Protein AF-A0A7J3XLQ1-F1 (afdb_monomer_lite)

Foldseek 3Di:
DPPVVCVPPVNVVVVVVVVVVVCVVCVVVVVVVPPPPVPPPCQQWDFDDDPNDTDIDGNVVVVVVVVVVVVVVVVVD

Radius of gyration: 20.78 Å; chains: 1; bounding box: 42×28×51 Å

pLDDT: mean 70.66, std 17.16, range [43.03, 95.75]

Secondary structure (DSSP, 8-state):
---SGGGSHHHHHHHHHHHHHHHHHHHHHHHHHS--GGGS-TTT-EEEEETTEEEEE-HHHHHHHHHHHHHHHHHT-

Sequence (77 aa):
MKDSELTSPFVFLGILLIIVGVMLVALPILLRFIPKLEEVHPFIFWWFKVDGVTVGTSPAFILAAVLIYL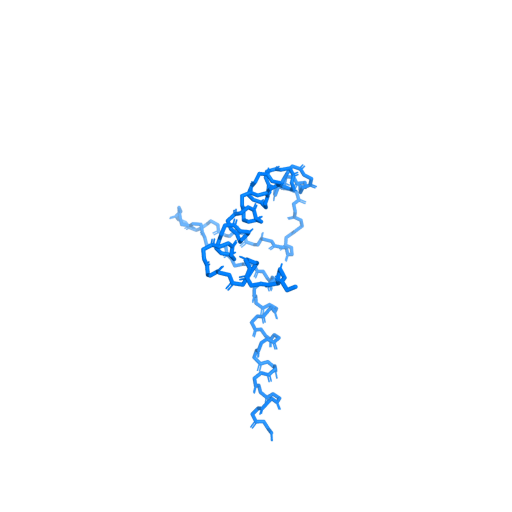IILLVKR

Structure (mmCIF, N/CA/C/O backbone):
data_AF-A0A7J3XLQ1-F1
#
_entry.id   AF-A0A7J3XLQ1-F1
#
loop_
_atom_site.group_PDB
_atom_site.id
_atom_site.type_symbol
_atom_site.label_atom_id
_atom_site.label_alt_id
_atom_site.label_comp_id
_atom_site.label_asym_id
_atom_site.label_entity_id
_atom_site.label_seq_id
_atom_site.pdbx_PDB_ins_code
_atom_site.Cartn_x
_atom_site.Cartn_y
_atom_site.Cartn_z
_atom_site.occupancy
_atom_site.B_iso_or_equiv
_atom_site.auth_seq_id
_atom_site.auth_comp_id
_atom_site.auth_asym_id
_atom_site.auth_atom_id
_atom_site.pdbx_PDB_model_num
ATOM 1 N N . MET A 1 1 ? 24.556 11.301 -31.773 1.00 47.06 1 MET A N 1
ATOM 2 C CA . MET A 1 1 ? 24.259 9.907 -31.394 1.00 47.06 1 MET A CA 1
ATOM 3 C C . MET A 1 1 ? 24.748 9.701 -29.972 1.00 47.06 1 MET A C 1
ATOM 5 O O . MET A 1 1 ? 25.925 9.421 -29.776 1.00 47.06 1 MET A O 1
ATOM 9 N N . LYS A 1 2 ? 23.891 9.965 -28.984 1.00 55.72 2 LYS A N 1
ATOM 10 C CA . LYS A 1 2 ? 24.197 9.810 -27.548 1.00 55.72 2 LYS A CA 1
ATOM 11 C C . LYS A 1 2 ? 22.962 9.265 -26.822 1.00 55.72 2 LYS A C 1
ATOM 13 O O . LYS A 1 2 ? 22.605 9.699 -25.739 1.00 55.72 2 LYS A O 1
ATOM 18 N N . ASP A 1 3 ? 22.282 8.343 -27.495 1.00 58.59 3 ASP A N 1
ATOM 19 C CA . ASP A 1 3 ? 20.959 7.839 -27.115 1.00 58.59 3 ASP A CA 1
ATOM 20 C C . ASP A 1 3 ? 21.052 6.387 -26.598 1.00 58.59 3 ASP A C 1
ATOM 22 O O . ASP A 1 3 ? 20.097 5.829 -26.066 1.00 58.59 3 ASP A O 1
ATOM 26 N N . SER A 1 4 ? 22.233 5.764 -26.708 1.00 59.53 4 SER A N 1
ATOM 27 C CA . SER A 1 4 ? 22.487 4.370 -26.328 1.00 59.53 4 SER A CA 1
ATOM 28 C C . SER A 1 4 ? 22.844 4.170 -24.850 1.00 59.53 4 SER A C 1
ATOM 30 O O . SER A 1 4 ? 22.667 3.066 -24.340 1.00 59.53 4 SER A O 1
ATOM 32 N N . GLU A 1 5 ? 23.293 5.205 -24.131 1.00 59.56 5 GLU A N 1
ATOM 33 C CA . GLU A 1 5 ? 23.696 5.075 -22.717 1.00 59.56 5 GLU A CA 1
ATOM 34 C C . GLU A 1 5 ? 22.490 4.864 -21.781 1.00 59.56 5 GLU A C 1
ATOM 36 O O . GLU A 1 5 ? 22.565 4.080 -20.831 1.00 59.56 5 GLU A O 1
ATOM 41 N N . LEU A 1 6 ? 21.343 5.480 -22.102 1.00 58.25 6 LEU A N 1
ATOM 42 C CA . LEU A 1 6 ? 20.094 5.358 -21.335 1.00 58.25 6 LEU A CA 1
ATOM 43 C C . LEU A 1 6 ? 19.381 4.009 -21.529 1.00 58.25 6 LEU A C 1
ATOM 45 O O . LEU A 1 6 ? 18.500 3.667 -20.746 1.00 58.25 6 LEU A O 1
ATOM 49 N N . THR A 1 7 ? 19.773 3.234 -22.546 1.00 62.97 7 THR A N 1
ATOM 50 C CA . THR A 1 7 ? 19.155 1.937 -22.884 1.00 62.97 7 THR A CA 1
ATOM 51 C C . THR A 1 7 ? 19.963 0.755 -22.339 1.00 62.97 7 THR A C 1
ATOM 53 O O . THR A 1 7 ? 19.674 -0.402 -22.641 1.00 62.97 7 THR A O 1
ATOM 56 N N . SER A 1 8 ? 21.003 1.013 -21.539 1.00 80.31 8 SER A N 1
ATOM 57 C CA . SER A 1 8 ? 21.720 -0.074 -20.878 1.00 80.31 8 SER A CA 1
ATOM 58 C C . SER A 1 8 ? 20.837 -0.680 -19.770 1.00 80.31 8 SER A C 1
ATOM 60 O O . SER A 1 8 ? 20.272 0.061 -18.957 1.00 80.31 8 SER A O 1
ATOM 62 N N . PRO A 1 9 ? 20.712 -2.020 -19.690 1.00 81.56 9 PRO A N 1
ATOM 63 C CA . PRO A 1 9 ? 19.871 -2.679 -18.685 1.00 81.56 9 PRO A CA 1
ATOM 64 C C . PRO A 1 9 ? 20.210 -2.274 -17.244 1.00 81.56 9 PRO A C 1
ATOM 66 O O . PRO A 1 9 ? 19.333 -2.207 -16.386 1.00 81.56 9 PRO A O 1
ATOM 69 N N . PHE A 1 10 ? 21.480 -1.953 -16.989 1.00 85.69 10 PHE A N 1
ATOM 70 C CA . PHE A 1 10 ? 21.963 -1.493 -15.689 1.00 85.69 10 PHE A CA 1
ATOM 71 C C . PHE A 1 10 ? 21.469 -0.087 -15.330 1.00 85.69 10 PHE A C 1
ATOM 73 O O . PHE A 1 10 ? 21.096 0.145 -14.181 1.00 85.69 10 PHE A O 1
ATOM 80 N N . VAL A 1 11 ? 21.413 0.839 -16.294 1.00 87.81 11 VAL A N 1
ATOM 81 C CA . VAL A 1 11 ? 20.864 2.187 -16.069 1.00 87.81 11 VAL A CA 1
ATOM 82 C C . VAL A 1 11 ? 19.361 2.111 -15.819 1.00 87.81 11 VAL A C 1
ATOM 84 O O . VAL A 1 11 ? 18.870 2.738 -14.882 1.00 87.81 11 VAL A O 1
ATOM 87 N N . PHE A 1 12 ? 18.639 1.277 -16.573 1.00 85.44 12 PHE A N 1
ATOM 88 C CA . PHE A 1 12 ? 17.215 1.036 -16.335 1.00 85.44 12 PHE A CA 1
ATOM 89 C C . PHE A 1 12 ? 16.952 0.464 -14.934 1.00 85.44 12 PHE A C 1
ATOM 91 O O . PHE A 1 12 ? 16.083 0.960 -14.215 1.00 85.44 12 PHE A O 1
ATOM 98 N N . LEU A 1 13 ? 17.743 -0.528 -14.511 1.00 89.31 13 LEU A N 1
ATOM 99 C CA . LEU A 1 13 ? 17.649 -1.103 -13.169 1.00 89.31 13 LEU A CA 1
ATOM 100 C C . LEU A 1 13 ? 17.938 -0.060 -12.079 1.00 89.31 13 LEU A C 1
ATOM 102 O O . LEU A 1 13 ? 17.225 -0.012 -11.079 1.00 89.31 13 LEU A O 1
ATOM 106 N N . GLY A 1 14 ? 18.942 0.796 -12.283 1.00 90.94 14 GLY A N 1
ATOM 107 C CA . GLY A 1 14 ? 19.266 1.890 -11.367 1.00 90.94 14 GLY A CA 1
ATOM 108 C C . GLY A 1 14 ? 18.122 2.896 -11.226 1.00 90.94 14 GLY A C 1
ATOM 109 O O . GLY A 1 14 ? 17.745 3.241 -10.108 1.00 90.94 14 GLY A O 1
ATOM 110 N N . ILE A 1 15 ? 17.513 3.308 -12.342 1.00 91.81 15 ILE A N 1
ATOM 111 C CA . ILE A 1 15 ? 16.339 4.197 -12.347 1.00 91.81 15 ILE A CA 1
ATOM 112 C C . ILE A 1 15 ? 15.170 3.544 -11.601 1.00 91.81 15 ILE A C 1
ATOM 114 O O . ILE A 1 15 ? 14.539 4.187 -10.762 1.00 91.81 15 ILE A O 1
ATOM 118 N N . LEU A 1 16 ? 14.909 2.260 -11.855 1.00 92.69 16 LEU A N 1
ATOM 119 C CA . LEU A 1 16 ? 13.849 1.517 -11.180 1.00 92.69 16 LEU A CA 1
ATOM 120 C C . LEU A 1 16 ? 14.081 1.457 -9.661 1.00 92.69 16 LEU A C 1
ATOM 122 O O . LEU A 1 16 ? 13.158 1.710 -8.889 1.00 92.69 16 LEU A O 1
ATOM 126 N N . LEU A 1 17 ? 15.321 1.203 -9.228 1.00 93.50 17 LEU A N 1
ATOM 127 C CA . LEU A 1 17 ? 15.697 1.202 -7.812 1.00 93.50 17 LEU A CA 1
ATOM 128 C C . LEU A 1 17 ? 15.504 2.572 -7.156 1.00 93.50 17 LEU A C 1
ATOM 130 O O . LEU A 1 17 ? 15.025 2.640 -6.026 1.00 93.50 17 LEU A O 1
ATOM 134 N N . ILE A 1 18 ? 15.847 3.655 -7.858 1.00 95.75 18 ILE A N 1
ATOM 135 C CA . ILE A 1 18 ? 15.643 5.023 -7.369 1.00 95.75 18 ILE A CA 1
ATOM 136 C C . ILE A 1 18 ? 14.151 5.285 -7.158 1.00 95.75 18 ILE A C 1
ATOM 138 O O . ILE A 1 18 ? 13.764 5.767 -6.095 1.00 95.75 18 ILE A O 1
ATOM 142 N N . ILE A 1 19 ? 13.305 4.920 -8.124 1.00 94.12 19 ILE A N 1
ATOM 143 C CA . ILE A 1 19 ? 11.850 5.093 -8.020 1.00 94.12 19 ILE A CA 1
ATOM 144 C C . ILE A 1 19 ? 11.298 4.309 -6.823 1.00 94.12 19 ILE A C 1
ATOM 146 O O . ILE A 1 19 ? 10.552 4.866 -6.016 1.00 94.12 19 ILE A O 1
ATOM 150 N N . VAL A 1 20 ? 11.701 3.045 -6.664 1.00 92.81 20 VAL A N 1
ATOM 151 C CA . VAL A 1 20 ? 11.283 2.204 -5.531 1.00 92.81 20 VAL A CA 1
ATOM 152 C C . VAL A 1 20 ? 11.760 2.792 -4.202 1.00 92.81 20 VAL A C 1
ATOM 154 O O . VAL A 1 20 ? 10.981 2.870 -3.253 1.00 92.81 20 VAL A O 1
ATOM 157 N N . GLY A 1 21 ? 13.007 3.258 -4.129 1.00 93.44 21 GLY A N 1
ATOM 158 C CA . GLY A 1 21 ? 13.564 3.892 -2.935 1.00 93.44 21 GLY A CA 1
ATOM 159 C C . GLY A 1 21 ? 12.808 5.160 -2.541 1.00 93.44 21 GLY A C 1
ATOM 160 O O . GLY A 1 21 ? 12.429 5.315 -1.381 1.00 93.44 21 GLY A O 1
ATOM 161 N N . VAL A 1 22 ? 12.509 6.033 -3.507 1.00 94.81 22 VAL A N 1
ATOM 162 C CA . VAL A 1 22 ? 11.704 7.244 -3.280 1.00 94.81 22 VAL A CA 1
ATOM 163 C C . VAL A 1 22 ? 10.305 6.878 -2.792 1.00 94.81 22 VAL A C 1
ATOM 165 O O . VAL A 1 22 ? 9.819 7.470 -1.828 1.00 94.81 22 VAL A O 1
ATOM 168 N N . MET A 1 23 ? 9.676 5.873 -3.401 1.00 85.56 23 MET A N 1
ATOM 169 C CA . MET A 1 23 ? 8.352 5.406 -2.998 1.00 85.56 23 MET A CA 1
ATOM 170 C C . MET A 1 23 ? 8.352 4.862 -1.563 1.00 85.56 23 MET A C 1
ATOM 172 O O . MET A 1 23 ? 7.459 5.200 -0.790 1.00 85.56 23 MET A O 1
ATOM 176 N N . LEU A 1 24 ? 9.372 4.090 -1.174 1.00 87.12 24 LEU A N 1
ATOM 177 C CA . LEU A 1 24 ? 9.526 3.563 0.187 1.00 87.12 24 LEU A CA 1
ATOM 178 C C . LEU A 1 24 ? 9.764 4.664 1.226 1.00 87.12 24 LEU A C 1
ATOM 180 O O . LEU A 1 24 ? 9.212 4.593 2.321 1.00 87.12 24 LEU A O 1
ATOM 184 N N . VAL A 1 25 ? 10.548 5.691 0.894 1.00 91.19 25 VAL A N 1
ATOM 185 C CA . VAL A 1 25 ? 10.790 6.840 1.784 1.00 91.19 25 VAL A CA 1
ATOM 186 C C . VAL A 1 25 ? 9.544 7.721 1.909 1.00 91.19 25 VAL A C 1
ATOM 188 O O . VAL A 1 25 ? 9.255 8.236 2.990 1.00 91.19 25 VAL A O 1
ATOM 191 N N . ALA A 1 26 ? 8.773 7.868 0.830 1.00 84.88 26 ALA A N 1
ATOM 192 C CA . ALA A 1 26 ? 7.507 8.596 0.837 1.00 84.88 26 ALA A CA 1
ATOM 193 C C . ALA A 1 26 ? 6.380 7.820 1.541 1.00 84.88 26 ALA A C 1
ATOM 195 O O . ALA A 1 26 ? 5.455 8.430 2.077 1.00 84.88 26 ALA A O 1
ATOM 196 N N . LEU A 1 27 ? 6.458 6.487 1.583 1.00 78.62 27 LEU A N 1
ATOM 197 C CA . LEU A 1 27 ? 5.448 5.612 2.177 1.00 78.62 27 LEU A CA 1
ATOM 198 C C . LEU A 1 27 ? 5.081 5.972 3.629 1.00 78.62 27 LEU A C 1
ATOM 200 O O . LEU A 1 27 ? 3.896 6.158 3.886 1.00 78.62 27 LEU A O 1
ATOM 204 N N . PRO A 1 28 ? 6.010 6.141 4.592 1.00 76.94 28 PRO A N 1
ATOM 205 C CA . PRO A 1 28 ? 5.653 6.533 5.956 1.00 76.94 28 PRO A CA 1
ATOM 206 C C . PRO A 1 28 ? 4.994 7.915 6.032 1.00 76.94 28 PRO A C 1
ATOM 208 O O . PRO A 1 28 ? 4.216 8.165 6.948 1.00 76.94 28 PRO A O 1
ATOM 211 N N . ILE A 1 29 ? 5.278 8.813 5.085 1.00 80.44 29 ILE A N 1
ATOM 212 C CA . ILE A 1 29 ? 4.641 10.133 5.007 1.00 80.44 29 ILE A CA 1
ATOM 213 C C . ILE A 1 29 ? 3.195 9.964 4.535 1.00 80.44 29 ILE A C 1
ATOM 215 O O . ILE A 1 29 ? 2.284 10.469 5.183 1.00 80.44 29 ILE A O 1
ATOM 219 N N . LEU A 1 30 ? 2.974 9.177 3.479 1.00 73.19 30 LEU A N 1
ATOM 220 C CA . LEU A 1 30 ? 1.640 8.779 3.020 1.00 73.19 30 LEU A CA 1
ATOM 221 C C . LEU A 1 30 ? 0.838 8.100 4.140 1.00 73.19 30 LEU A C 1
ATOM 223 O O . LEU A 1 30 ? -0.299 8.481 4.390 1.00 73.19 30 LEU A O 1
ATOM 227 N N . LEU A 1 31 ? 1.450 7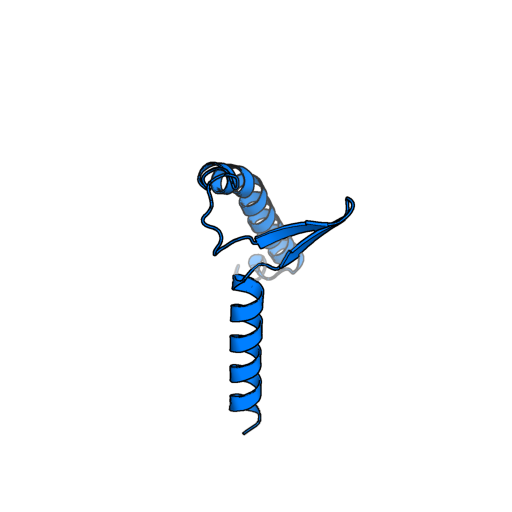.170 4.879 1.00 67.50 31 LEU A N 1
ATOM 228 C CA . LEU A 1 31 ? 0.828 6.485 6.016 1.00 67.50 31 LEU A CA 1
ATOM 229 C C .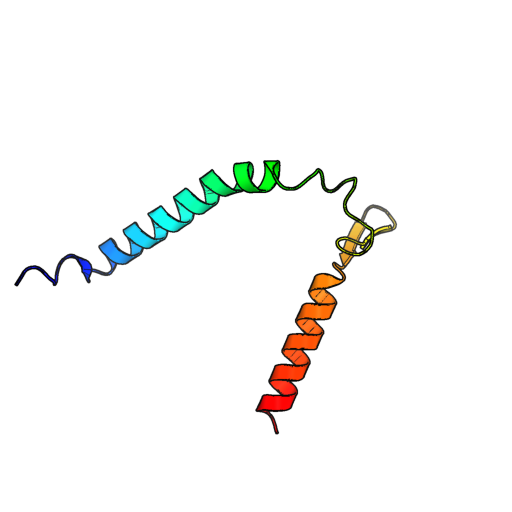 LEU A 1 31 ? 0.514 7.423 7.196 1.00 67.50 31 LEU A C 1
ATOM 231 O O . LEU A 1 31 ? -0.389 7.121 7.965 1.00 67.50 31 LEU A O 1
ATOM 235 N N . ARG A 1 32 ? 1.223 8.552 7.349 1.00 68.50 32 ARG A N 1
ATOM 236 C CA . ARG A 1 32 ? 0.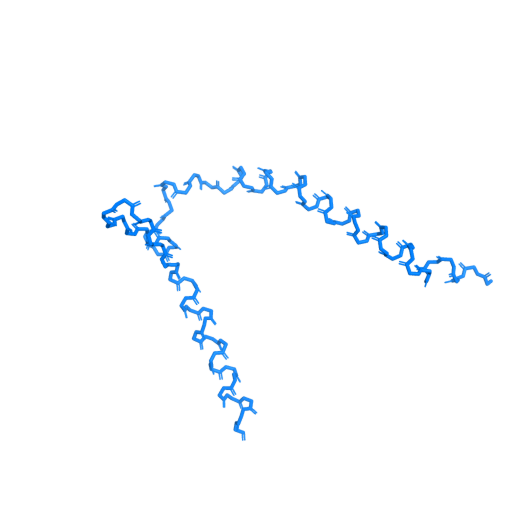906 9.584 8.357 1.00 68.50 32 ARG A CA 1
ATOM 237 C C . ARG A 1 32 ? -0.302 10.440 7.976 1.00 68.50 32 ARG A C 1
ATOM 239 O O . ARG A 1 32 ? -0.965 10.955 8.870 1.00 68.50 32 ARG A O 1
ATOM 246 N N . PHE A 1 33 ? -0.565 10.611 6.680 1.00 64.81 33 PHE A N 1
ATOM 247 C CA . PHE A 1 33 ? -1.772 11.282 6.185 1.00 64.81 33 PHE A CA 1
ATOM 248 C C . PHE A 1 33 ? -2.990 10.358 6.155 1.00 64.81 33 PHE A C 1
ATOM 250 O O . PHE A 1 33 ? -4.116 10.846 6.087 1.00 64.81 33 PHE A O 1
ATOM 257 N N . ILE A 1 34 ? -2.782 9.041 6.230 1.00 61.38 34 ILE A N 1
ATOM 258 C CA . ILE A 1 34 ? -3.863 8.097 6.491 1.00 61.38 34 ILE A CA 1
ATOM 259 C C . ILE A 1 34 ? -4.247 8.269 7.969 1.00 61.38 34 ILE A C 1
ATOM 261 O O . ILE A 1 34 ? -3.422 7.989 8.844 1.00 61.38 34 ILE A O 1
ATOM 265 N N . PRO A 1 35 ? -5.463 8.758 8.279 1.00 55.09 35 PRO A N 1
ATOM 266 C CA . PRO A 1 35 ? -5.935 8.823 9.655 1.00 55.09 35 PRO A CA 1
ATOM 267 C C . PRO A 1 35 ? -5.829 7.428 10.274 1.00 55.09 35 PRO A C 1
ATOM 269 O O . PRO A 1 35 ? -6.068 6.429 9.591 1.00 55.09 35 PRO A O 1
ATOM 272 N N . LYS A 1 36 ? -5.403 7.370 11.544 1.00 54.16 36 LYS A N 1
ATOM 273 C CA . LYS A 1 36 ? -5.191 6.125 12.296 1.00 54.16 36 LYS A CA 1
ATOM 274 C C . LYS A 1 36 ? -6.282 5.114 11.944 1.00 54.16 36 LYS A C 1
ATOM 276 O O . LYS A 1 36 ? -7.465 5.412 12.088 1.00 54.16 36 LYS A O 1
ATOM 281 N N . LEU A 1 37 ? -5.867 3.916 11.525 1.00 52.12 37 LEU A N 1
ATOM 282 C CA . LEU A 1 37 ? -6.751 2.797 11.165 1.00 52.12 37 LEU A CA 1
ATOM 283 C C . LEU A 1 37 ? -7.787 2.431 12.253 1.00 52.12 37 LEU A C 1
ATOM 285 O O . LEU A 1 37 ? -8.687 1.645 11.986 1.00 52.12 37 LEU A O 1
ATOM 289 N N . GLU A 1 38 ? -7.667 2.996 13.457 1.00 52.44 38 GLU A N 1
ATOM 290 C CA . GLU A 1 38 ? -8.600 2.851 14.578 1.00 52.44 38 GLU A CA 1
ATOM 291 C C . GLU A 1 38 ? -9.954 3.557 14.380 1.00 52.44 38 GLU A C 1
ATOM 293 O O . GLU A 1 38 ? -10.933 3.118 14.972 1.00 52.44 38 GLU A O 1
ATOM 298 N N . GLU A 1 39 ? -10.059 4.583 13.526 1.00 52.19 39 GLU A N 1
ATOM 299 C CA . GLU A 1 39 ? -11.333 5.280 13.234 1.00 52.19 39 GLU A CA 1
ATOM 300 C C . GLU A 1 39 ? -11.815 5.070 11.791 1.00 52.19 39 GLU A C 1
ATOM 302 O O . GLU A 1 39 ? -12.689 5.774 11.280 1.00 52.19 39 GLU A O 1
ATOM 307 N N . VAL A 1 40 ? -11.241 4.091 11.092 1.00 49.44 40 VAL A N 1
ATOM 308 C CA . VAL A 1 40 ? -11.623 3.813 9.712 1.00 49.44 40 VAL A CA 1
ATOM 309 C C . VAL A 1 40 ? -12.900 2.980 9.730 1.00 49.44 40 VAL A C 1
ATOM 311 O O . VAL A 1 40 ? -12.905 1.824 10.145 1.00 49.44 40 VAL A O 1
ATOM 314 N N . HIS A 1 41 ? -13.983 3.617 9.285 1.00 46.59 41 HIS A N 1
ATOM 315 C CA . HIS A 1 41 ? -15.331 3.084 9.091 1.00 46.59 41 HIS A CA 1
ATOM 316 C C . HIS A 1 41 ? -15.336 1.558 8.814 1.00 46.59 41 HIS A C 1
ATOM 318 O O . HIS A 1 41 ? -14.582 1.122 7.934 1.00 46.59 41 HIS A O 1
ATOM 324 N N . PRO A 1 42 ? -16.227 0.754 9.445 1.00 53.25 42 PRO A N 1
ATOM 325 C CA . PRO A 1 42 ? -16.320 -0.718 9.309 1.00 53.25 42 PRO A CA 1
ATOM 326 C C . PRO A 1 42 ? -16.384 -1.281 7.878 1.00 53.25 42 PRO A C 1
ATOM 328 O O . PRO A 1 42 ? -16.364 -2.489 7.668 1.00 53.25 42 PRO A O 1
ATOM 331 N N . PHE A 1 43 ? -16.486 -0.406 6.883 1.00 48.09 43 PHE A N 1
ATOM 332 C CA . PHE A 1 43 ? -16.524 -0.718 5.466 1.00 48.09 43 PHE A CA 1
ATOM 333 C C . PHE A 1 43 ? -15.150 -1.018 4.848 1.00 48.09 43 PHE A C 1
ATOM 335 O O . PHE A 1 43 ? -15.091 -1.673 3.809 1.00 48.09 43 PHE A O 1
ATOM 342 N N . ILE A 1 44 ? -14.047 -0.549 5.444 1.00 52.12 44 ILE A N 1
ATOM 343 C CA . ILE A 1 44 ? -12.710 -0.685 4.836 1.00 52.12 44 ILE A CA 1
ATOM 344 C C . ILE A 1 44 ? -11.934 -1.857 5.460 1.00 52.12 44 ILE A C 1
ATOM 346 O O . ILE A 1 44 ? -11.242 -2.578 4.740 1.00 52.12 44 ILE A O 1
ATOM 350 N N . PHE A 1 45 ? -12.107 -2.123 6.759 1.00 51.50 45 PHE A N 1
ATOM 351 C CA . PHE A 1 45 ? -11.390 -3.190 7.463 1.00 51.50 45 PHE A CA 1
ATOM 352 C C . PHE A 1 45 ? -12.267 -3.875 8.518 1.00 51.50 45 PHE A C 1
ATOM 354 O O . PHE A 1 45 ? -12.399 -3.396 9.641 1.00 51.50 45 PHE A O 1
ATOM 361 N N . TRP A 1 46 ? -12.838 -5.031 8.171 1.00 48.69 46 TRP A N 1
ATOM 362 C CA . TRP A 1 46 ? -13.496 -5.907 9.139 1.00 48.69 46 TRP A CA 1
ATOM 363 C C . TRP A 1 46 ? -12.450 -6.859 9.725 1.00 48.69 46 TRP A C 1
ATOM 365 O O . TRP A 1 46 ? -12.175 -7.926 9.175 1.00 48.69 46 TRP A O 1
ATOM 375 N N . TRP A 1 47 ? -11.800 -6.445 10.812 1.00 51.31 47 TRP A N 1
ATOM 376 C CA . TRP A 1 47 ? -10.921 -7.321 11.583 1.00 51.31 47 TRP A CA 1
ATOM 377 C C . TRP A 1 47 ? -11.770 -8.098 12.589 1.00 51.31 47 TRP A C 1
ATOM 379 O O . TRP A 1 47 ? -12.214 -7.532 13.586 1.00 51.31 47 TRP A O 1
ATOM 389 N N . PHE A 1 48 ? -11.996 -9.391 12.353 1.00 48.88 48 PHE A N 1
ATOM 390 C CA . PHE A 1 48 ? -12.545 -10.267 13.386 1.00 48.88 48 PHE A CA 1
ATOM 391 C C . PHE A 1 48 ? -11.376 -10.949 14.099 1.00 48.88 48 PHE A C 1
ATOM 393 O O . PHE A 1 48 ? -10.598 -11.691 13.496 1.00 48.88 48 PHE A O 1
ATOM 400 N N . LYS A 1 49 ? -11.225 -10.666 15.395 1.00 45.94 49 LYS A N 1
ATOM 401 C CA . LYS A 1 49 ? -10.372 -11.464 16.278 1.00 45.94 49 LYS A CA 1
ATOM 402 C C . LYS A 1 49 ? -11.208 -12.626 16.792 1.00 45.94 49 LYS A C 1
ATOM 404 O O . LYS A 1 49 ? -12.112 -12.412 17.594 1.00 45.94 49 LYS A O 1
ATOM 409 N N . VAL A 1 50 ? -10.894 -13.835 16.347 1.00 43.91 50 VAL A N 1
ATOM 410 C CA . VAL A 1 50 ? -11.421 -15.070 16.938 1.00 43.91 50 VAL A CA 1
ATOM 411 C C . VAL A 1 50 ? -10.217 -15.873 17.416 1.00 43.91 50 VAL A C 1
ATOM 413 O O . VAL A 1 50 ? -9.304 -16.129 16.634 1.00 43.91 50 VAL A O 1
ATOM 416 N N . ASP A 1 51 ? -10.174 -16.178 18.714 1.00 43.03 51 ASP A N 1
ATOM 417 C CA . ASP A 1 51 ? -9.145 -17.015 19.354 1.00 43.03 51 ASP A CA 1
ATOM 418 C C . ASP A 1 51 ? -7.686 -16.669 19.004 1.00 43.03 51 ASP A C 1
ATOM 420 O O . ASP A 1 51 ? -6.880 -17.514 18.626 1.00 43.03 51 ASP A O 1
ATOM 424 N N . GLY A 1 52 ? -7.316 -15.389 19.118 1.00 56.44 52 GLY A N 1
ATOM 425 C CA . GLY A 1 52 ? -5.926 -14.949 18.934 1.00 56.44 52 GLY A CA 1
ATOM 426 C C . GLY A 1 52 ? -5.435 -14.931 17.480 1.00 56.44 52 GLY A C 1
ATOM 427 O O . GLY A 1 52 ? -4.350 -14.408 17.220 1.00 56.44 52 GLY A O 1
ATOM 428 N N . VAL A 1 53 ? -6.240 -15.399 16.521 1.00 44.34 53 VAL A N 1
ATOM 429 C CA . VAL A 1 53 ? -5.956 -15.304 15.087 1.00 44.34 53 VAL A CA 1
ATOM 430 C C . VAL A 1 53 ? -6.703 -14.105 14.516 1.00 44.34 53 VAL A C 1
ATOM 432 O O . VAL A 1 53 ? -7.922 -13.971 14.618 1.00 44.34 53 VAL A O 1
ATOM 435 N N . THR A 1 54 ? -5.941 -13.179 13.944 1.00 54.06 54 THR A N 1
ATOM 436 C CA . THR A 1 54 ? -6.482 -11.954 13.357 1.00 54.06 54 THR A CA 1
ATOM 437 C C . THR A 1 54 ? -6.841 -12.243 11.900 1.00 54.06 54 THR A C 1
ATOM 439 O O . THR A 1 54 ? -5.975 -12.222 11.028 1.00 54.06 54 THR A O 1
ATOM 442 N N . VAL A 1 55 ? -8.113 -12.559 11.643 1.00 54.22 55 VAL A N 1
ATOM 443 C CA . VAL A 1 55 ? -8.635 -12.800 10.293 1.00 54.22 55 VAL A CA 1
ATOM 444 C C . VAL A 1 55 ? -9.312 -11.516 9.824 1.00 54.22 55 VAL A C 1
ATOM 446 O O . VAL A 1 55 ? -10.422 -11.179 10.234 1.00 54.22 55 VAL A O 1
ATOM 449 N N . GLY A 1 56 ? -8.590 -10.753 9.008 1.00 53.88 56 GLY A N 1
ATOM 450 C CA . GLY A 1 56 ? -9.107 -9.565 8.344 1.00 53.88 56 GLY A CA 1
ATOM 451 C C . GLY A 1 56 ? -9.465 -9.891 6.905 1.00 53.88 56 GLY A C 1
ATOM 452 O O . GLY A 1 56 ? -8.588 -10.211 6.107 1.00 53.88 56 GLY A O 1
ATOM 453 N N . THR A 1 57 ? -10.739 -9.779 6.553 1.00 59.47 57 THR A N 1
ATOM 454 C CA . THR A 1 57 ? -11.159 -9.709 5.150 1.00 59.47 57 THR A CA 1
ATOM 455 C C . THR A 1 57 ? -11.472 -8.253 4.857 1.00 59.47 57 THR A C 1
ATOM 457 O O . THR A 1 57 ? -12.394 -7.707 5.464 1.00 59.47 57 THR A O 1
ATOM 460 N N . SER A 1 58 ? -10.724 -7.589 3.970 1.00 59.16 58 SER A N 1
ATOM 461 C CA . SER A 1 58 ? -11.122 -6.242 3.554 1.00 59.16 58 SER A CA 1
ATOM 462 C C . SER A 1 58 ? -12.293 -6.369 2.568 1.00 59.16 58 SER A C 1
ATOM 464 O O . SER A 1 58 ? -12.155 -7.048 1.545 1.00 59.16 58 SER A O 1
ATOM 466 N N . PRO A 1 59 ? -13.462 -5.751 2.830 1.00 65.00 59 PRO A N 1
ATOM 467 C CA . PRO A 1 59 ? -14.573 -5.738 1.872 1.00 65.00 59 PRO A CA 1
ATOM 468 C C . PRO A 1 59 ? -14.152 -5.201 0.493 1.00 65.00 59 PRO A C 1
ATOM 470 O O . PRO A 1 59 ? -14.669 -5.628 -0.537 1.00 65.00 59 PRO A O 1
ATOM 473 N N . ALA A 1 60 ? -13.132 -4.337 0.463 1.00 63.66 60 ALA A N 1
ATOM 474 C CA . ALA A 1 60 ? -12.465 -3.883 -0.752 1.00 63.66 60 ALA A CA 1
ATOM 475 C C . ALA A 1 60 ? -11.820 -5.023 -1.567 1.00 63.66 60 ALA A C 1
ATOM 477 O O . ALA A 1 60 ? -11.904 -5.008 -2.793 1.00 63.66 60 ALA A O 1
ATOM 478 N N . PHE A 1 61 ? -11.218 -6.029 -0.921 1.00 70.19 61 PHE A N 1
ATOM 479 C CA . PHE A 1 61 ? -10.651 -7.190 -1.618 1.00 70.19 61 PHE A CA 1
ATOM 480 C C . PHE A 1 61 ? -11.737 -8.033 -2.281 1.00 70.19 61 PHE A C 1
ATOM 482 O O . PHE A 1 61 ? -11.556 -8.509 -3.397 1.00 70.19 61 PHE A O 1
ATOM 489 N N . ILE A 1 62 ? -12.882 -8.185 -1.609 1.0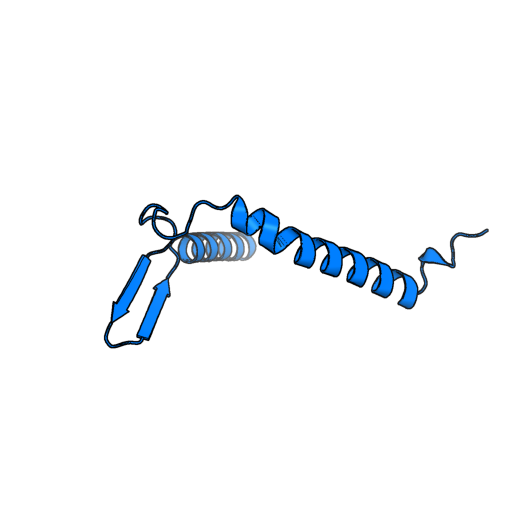0 75.31 62 ILE A N 1
ATOM 490 C CA . ILE A 1 62 ? -14.041 -8.903 -2.149 1.00 75.31 62 ILE A CA 1
ATOM 491 C C . ILE A 1 62 ? -14.591 -8.150 -3.366 1.00 75.31 62 ILE A C 1
ATOM 493 O O . ILE A 1 62 ? -14.801 -8.759 -4.411 1.00 75.31 62 ILE A O 1
ATOM 497 N N . LEU A 1 63 ? -14.745 -6.824 -3.278 1.00 77.06 63 LEU A N 1
ATOM 498 C CA . LEU A 1 63 ? -15.148 -5.984 -4.413 1.00 77.06 63 LEU A CA 1
ATOM 499 C C . LEU A 1 63 ? -14.166 -6.081 -5.588 1.00 77.06 63 LEU A C 1
ATOM 501 O O . LEU A 1 63 ? -14.597 -6.246 -6.728 1.00 77.06 63 LEU A O 1
ATOM 505 N N . ALA A 1 64 ? -12.858 -6.034 -5.322 1.00 80.31 64 ALA A N 1
ATOM 506 C CA . ALA A 1 64 ? -11.832 -6.198 -6.347 1.00 80.31 64 ALA A CA 1
ATOM 507 C C . ALA A 1 64 ? -11.896 -7.589 -6.999 1.00 80.31 64 ALA A C 1
ATOM 509 O O . ALA A 1 64 ? -11.859 -7.693 -8.224 1.00 80.31 64 ALA A O 1
ATOM 510 N N . ALA A 1 65 ? -12.061 -8.649 -6.204 1.00 83.62 65 ALA A N 1
ATOM 511 C CA . ALA A 1 65 ? -12.207 -10.014 -6.701 1.00 83.62 65 ALA A CA 1
ATOM 512 C C . ALA A 1 65 ? -13.459 -10.177 -7.578 1.00 83.62 65 ALA A C 1
ATOM 514 O O . ALA A 1 65 ? -13.383 -10.792 -8.641 1.00 83.62 65 ALA A O 1
ATOM 515 N N . VAL A 1 66 ? -14.588 -9.580 -7.182 1.00 87.25 66 VAL A N 1
ATOM 516 C CA . VAL A 1 66 ? -15.827 -9.565 -7.977 1.00 87.25 66 VAL A CA 1
ATOM 517 C C . VAL A 1 66 ? -15.622 -8.823 -9.299 1.00 87.25 66 VAL A C 1
ATOM 519 O O . VAL A 1 66 ? -16.032 -9.324 -10.345 1.00 87.25 66 VAL A O 1
ATOM 522 N N . LEU A 1 67 ? -14.952 -7.668 -9.284 1.00 89.94 67 LEU A N 1
ATOM 523 C CA . LEU A 1 67 ? -14.649 -6.912 -10.502 1.00 89.94 67 LEU A CA 1
ATOM 524 C C . LEU A 1 67 ? -13.767 -7.714 -11.466 1.00 89.94 67 LEU A C 1
ATOM 526 O O . LEU A 1 67 ? -14.072 -7.805 -12.654 1.00 89.94 67 LEU A O 1
ATOM 530 N N . ILE A 1 68 ? -12.701 -8.329 -10.952 1.00 90.38 68 ILE A N 1
ATOM 531 C CA . ILE A 1 68 ? -11.799 -9.181 -11.737 1.00 90.38 68 ILE A CA 1
ATOM 532 C C . ILE A 1 68 ? -12.573 -10.361 -12.329 1.00 90.38 68 ILE A C 1
ATOM 534 O O . ILE A 1 68 ? -12.436 -10.653 -13.516 1.00 90.38 68 ILE A O 1
ATOM 538 N N . TYR A 1 69 ? -13.421 -11.009 -11.530 1.00 90.88 69 TYR A N 1
ATOM 539 C CA . TYR A 1 69 ? -14.262 -12.107 -11.992 1.00 90.88 69 TYR A CA 1
ATOM 540 C C . TYR A 1 69 ? -15.198 -11.677 -13.130 1.00 90.88 69 TYR A C 1
ATOM 542 O O .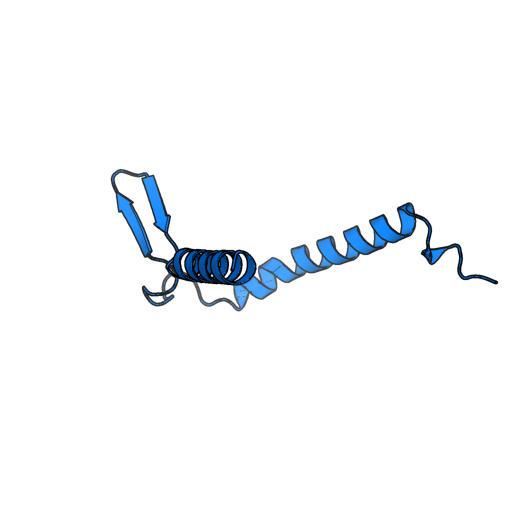 TYR A 1 69 ? -15.286 -12.374 -14.140 1.00 90.88 69 TYR A O 1
ATOM 550 N N . LEU A 1 70 ? -15.842 -10.511 -13.013 1.00 91.12 70 LEU A N 1
ATOM 551 C CA . LEU A 1 70 ? -16.696 -9.958 -14.067 1.00 91.12 70 LEU A CA 1
ATOM 552 C C . LEU A 1 70 ? -15.917 -9.654 -15.349 1.00 91.12 70 LEU A C 1
ATOM 554 O O . LEU A 1 70 ? -16.406 -9.957 -16.434 1.00 91.12 70 LEU A O 1
ATOM 558 N N . ILE A 1 71 ? -14.704 -9.108 -15.244 1.00 91.12 71 ILE A N 1
ATOM 559 C CA . ILE A 1 71 ? -13.840 -8.843 -16.403 1.00 91.12 71 ILE A CA 1
ATOM 560 C C . ILE A 1 71 ? -13.455 -10.154 -17.095 1.00 91.12 71 ILE A C 1
ATOM 562 O O . ILE A 1 71 ? -13.588 -10.260 -18.311 1.00 91.12 71 ILE A O 1
ATOM 566 N N . ILE A 1 72 ? -13.032 -11.170 -16.337 1.00 90.88 72 ILE A N 1
ATOM 567 C CA . ILE A 1 72 ? -12.697 -12.492 -16.889 1.00 90.88 72 ILE A CA 1
ATOM 568 C C . ILE A 1 72 ? -13.917 -13.111 -17.577 1.00 90.88 72 ILE A C 1
ATOM 570 O O . ILE A 1 72 ? -13.792 -13.666 -18.666 1.00 90.88 72 ILE A O 1
ATOM 574 N N . LEU A 1 73 ? -15.098 -13.005 -16.965 1.00 90.00 73 LEU A N 1
ATOM 575 C CA . LEU A 1 73 ? -16.343 -13.508 -17.539 1.00 90.00 73 LEU A CA 1
ATOM 576 C C . LEU A 1 73 ? -16.702 -12.787 -18.847 1.00 90.00 73 LEU A C 1
ATOM 578 O O . LEU A 1 73 ? -17.156 -13.435 -19.786 1.00 90.00 73 LEU A O 1
ATOM 582 N N . LEU A 1 74 ? -16.486 -11.470 -18.911 1.00 87.06 74 LEU A N 1
ATOM 583 C CA . LEU A 1 74 ? -16.756 -10.652 -20.093 1.00 87.06 74 LEU A CA 1
ATOM 584 C C . LEU A 1 74 ? -15.769 -10.939 -21.232 1.00 87.06 74 LEU A C 1
ATOM 586 O O . LEU A 1 74 ? -16.184 -10.981 -22.379 1.00 87.06 74 LEU A O 1
ATOM 590 N N . VAL A 1 75 ? -14.491 -11.169 -20.914 1.00 88.12 75 VAL A N 1
ATOM 591 C CA . VAL A 1 75 ? -13.434 -11.519 -21.884 1.00 88.12 75 VAL A CA 1
ATOM 592 C C . VAL A 1 75 ? -13.571 -12.959 -22.393 1.00 88.12 75 VAL A C 1
ATOM 594 O O . VAL A 1 75 ? -13.105 -13.277 -23.482 1.00 88.12 75 VAL A O 1
ATOM 597 N N . LYS A 1 76 ? -14.177 -13.851 -21.600 1.00 74.75 76 LYS A N 1
ATOM 598 C CA . LYS A 1 76 ? -14.400 -15.257 -21.969 1.00 74.75 76 LYS A CA 1
ATOM 599 C C . LYS A 1 76 ? -15.672 -15.472 -22.810 1.00 74.75 76 LYS A C 1
ATOM 601 O O . LYS A 1 76 ? -15.853 -16.576 -23.324 1.00 74.75 76 LYS A O 1
ATOM 606 N N . ARG A 1 77 ? -16.549 -14.470 -22.925 1.00 51.81 77 ARG A N 1
ATOM 607 C CA . ARG A 1 77 ? -17.633 -14.440 -23.921 1.00 51.81 77 ARG A CA 1
ATOM 608 C C . ARG A 1 77 ? -17.121 -13.905 -25.249 1.00 51.81 77 ARG A C 1
ATOM 610 O O . ARG A 1 77 ? -17.647 -14.393 -26.270 1.00 51.81 77 ARG A O 1
#